Protein AF-A0A3E0NVJ1-F1 (afdb_monomer_lite)

Foldseek 3Di:
DDDDDDPDPVPDPPDDPDDPPDPVVVVVVVVVVVVCCVQQVQDDDDDDDDDPDPVRVVVSVVVSVVVSVVVNVVVVVVVVVVVVVVPPPDDDDDD

pLDDT: mean 80.81, std 13.34, range [45.66, 96.12]

Sequence (95 aa):
MPVRKYRDVTEMPDALWFDKGSPELLRALRETWEMVQRTLRPRFPPGVHKHRSIEEAQQLSDAWDRANFEAYQRRQRSASGAVESSREGDDPDES

Secondary structure (DSSP, 8-state):
------SSGGGS----SS-TT-HHHHHHHHHHHHHHHHHT-----SS----SSHHHHHHHHHHHHHHHHHHHHHHHHHHHHHHHHTSS-------

Radius of gyration: 21.95 Å; chains: 1; bounding box: 43×75×34 Å

Structure (mmCIF, N/CA/C/O backbone):
data_AF-A0A3E0NVJ1-F1
#
_entry.id   AF-A0A3E0NVJ1-F1
#
loop_
_atom_site.group_PDB
_atom_site.id
_atom_site.type_symbol
_atom_site.label_atom_id
_atom_site.label_alt_id
_atom_site.label_comp_id
_atom_site.label_asym_id
_atom_site.label_entity_id
_atom_site.label_seq_id
_atom_site.pdbx_PDB_ins_code
_atom_site.Cartn_x
_atom_site.Cartn_y
_atom_site.Cartn_z
_atom_site.occupancy
_atom_site.B_iso_or_equiv
_atom_site.auth_seq_id
_atom_site.auth_comp_id
_atom_site.auth_asym_id
_atom_site.auth_atom_id
_atom_site.pdbx_PDB_model_num
ATOM 1 N N . MET A 1 1 ? 12.035 -12.674 -8.111 1.00 59.19 1 MET A N 1
ATOM 2 C CA . MET A 1 1 ? 12.970 -11.620 -7.657 1.00 59.19 1 MET A CA 1
ATOM 3 C C . MET A 1 1 ? 14.203 -12.274 -7.052 1.00 59.19 1 MET A C 1
ATOM 5 O O . MET A 1 1 ? 14.031 -13.078 -6.141 1.00 59.19 1 MET A O 1
ATOM 9 N N . PRO A 1 2 ? 15.418 -12.000 -7.552 1.00 67.69 2 PRO A N 1
ATOM 10 C CA . PRO A 1 2 ? 16.634 -12.537 -6.954 1.00 67.69 2 PRO A CA 1
ATOM 11 C C . PRO A 1 2 ? 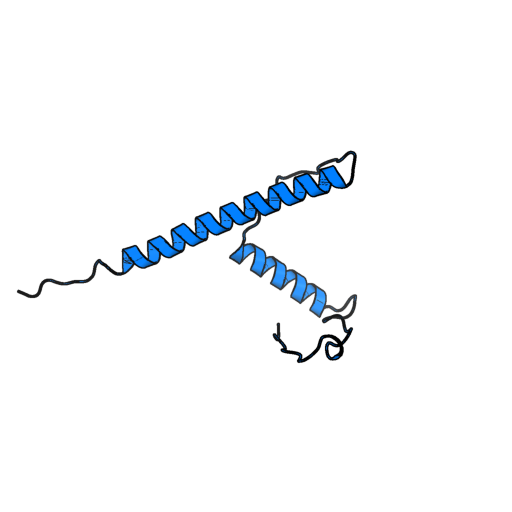16.889 -11.866 -5.600 1.00 67.69 2 PRO A C 1
ATOM 13 O O . PRO A 1 2 ? 17.079 -10.655 -5.529 1.00 67.69 2 PRO A O 1
ATOM 16 N N . VAL A 1 3 ? 16.906 -12.652 -4.526 1.00 70.75 3 VAL A N 1
ATOM 17 C CA . VAL A 1 3 ? 17.355 -12.174 -3.214 1.00 70.75 3 VAL A CA 1
ATOM 18 C C . VAL A 1 3 ? 18.879 -12.215 -3.211 1.00 70.75 3 VAL A C 1
ATOM 20 O O . VAL A 1 3 ? 19.473 -13.285 -3.339 1.00 70.75 3 VAL A O 1
ATOM 23 N N . ARG A 1 4 ? 19.517 -11.048 -3.106 1.00 78.19 4 ARG A N 1
ATOM 24 C CA . ARG A 1 4 ? 20.978 -10.912 -3.065 1.00 78.19 4 ARG A CA 1
ATOM 25 C C . ARG A 1 4 ? 21.409 -10.530 -1.656 1.00 78.19 4 ARG A C 1
ATOM 27 O O . ARG A 1 4 ? 20.795 -9.666 -1.038 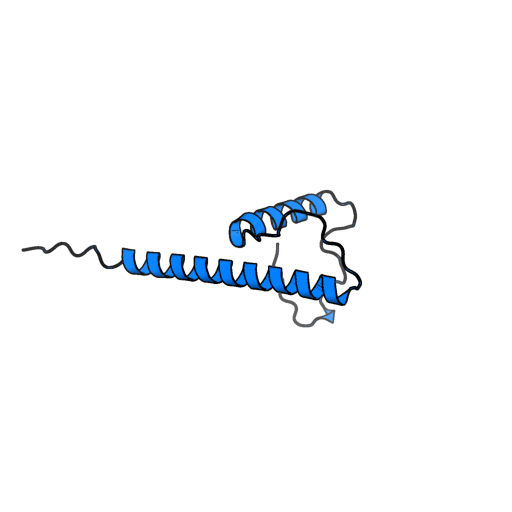1.00 78.19 4 ARG A O 1
ATOM 34 N N . LYS A 1 5 ? 22.454 -11.189 -1.155 1.00 80.56 5 LYS A N 1
ATOM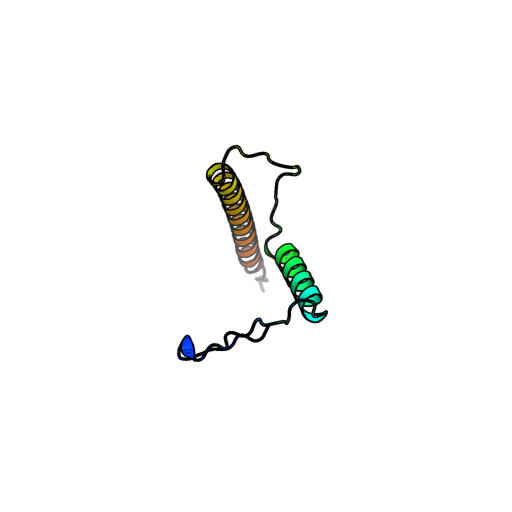 35 C CA . LYS A 1 5 ? 23.104 -10.822 0.106 1.00 80.56 5 LYS A CA 1
ATOM 36 C C . LYS A 1 5 ? 24.288 -9.916 -0.213 1.00 80.56 5 LYS A C 1
ATOM 38 O O . LYS A 1 5 ? 25.169 -10.332 -0.960 1.00 80.56 5 LYS A O 1
ATOM 43 N N . TYR A 1 6 ? 24.291 -8.720 0.359 1.00 83.75 6 TYR A N 1
ATOM 44 C CA . TYR A 1 6 ? 25.417 -7.786 0.328 1.00 83.75 6 TYR A CA 1
ATOM 45 C C . TYR A 1 6 ? 26.089 -7.794 1.699 1.00 83.75 6 TYR A C 1
ATOM 47 O O . TYR A 1 6 ? 25.421 -8.069 2.701 1.00 83.75 6 TYR A O 1
ATOM 55 N N . ARG A 1 7 ? 27.405 -7.574 1.749 1.00 84.62 7 ARG A N 1
ATOM 56 C CA . ARG A 1 7 ? 28.133 -7.549 3.028 1.00 84.62 7 ARG A CA 1
ATOM 57 C C . ARG A 1 7 ? 27.972 -6.208 3.729 1.00 84.62 7 ARG A C 1
ATOM 59 O O . ARG A 1 7 ? 27.971 -6.176 4.955 1.00 84.62 7 ARG A O 1
ATOM 66 N N . ASP A 1 8 ? 27.797 -5.150 2.947 1.00 85.50 8 ASP A N 1
ATOM 67 C CA . ASP A 1 8 ? 27.608 -3.782 3.409 1.00 85.50 8 ASP A CA 1
ATOM 68 C C . ASP A 1 8 ? 26.591 -3.034 2.525 1.00 85.50 8 ASP A C 1
ATOM 70 O O . ASP A 1 8 ? 26.380 -3.388 1.364 1.00 85.50 8 ASP A O 1
ATOM 74 N N . VAL A 1 9 ? 25.943 -2.001 3.073 1.00 77.88 9 VAL A N 1
ATOM 75 C CA . VAL A 1 9 ? 24.943 -1.194 2.349 1.00 77.88 9 VAL A CA 1
ATOM 76 C C . VAL A 1 9 ? 25.580 -0.399 1.206 1.00 77.88 9 VAL A C 1
ATOM 78 O O . VAL A 1 9 ? 24.937 -0.200 0.183 1.00 77.88 9 VAL A O 1
ATOM 81 N N . THR A 1 10 ? 26.849 -0.002 1.321 1.00 81.81 10 THR A N 1
ATOM 82 C CA . THR A 1 10 ? 27.580 0.699 0.248 1.00 81.81 10 THR A CA 1
ATOM 83 C C . THR A 1 10 ? 27.841 -0.178 -0.978 1.00 81.81 10 THR A C 1
ATOM 85 O O . THR A 1 10 ? 28.061 0.341 -2.069 1.00 81.81 10 THR A O 1
ATOM 88 N N . GLU A 1 11 ? 27.774 -1.505 -0.829 1.00 79.75 11 GLU A N 1
ATOM 89 C CA . GLU A 1 11 ? 27.852 -2.454 -1.944 1.00 79.75 11 GLU A CA 1
ATOM 90 C C . GLU A 1 11 ? 26.511 -2.598 -2.680 1.00 79.75 11 GLU A C 1
ATOM 92 O O . GLU A 1 11 ? 26.456 -3.208 -3.753 1.00 79.75 11 GLU A O 1
ATOM 97 N N . MET A 1 12 ? 25.418 -2.078 -2.109 1.00 81.00 12 MET A N 1
ATOM 98 C CA . MET A 1 12 ? 24.120 -2.101 -2.765 1.00 81.00 12 MET A CA 1
ATOM 99 C C . MET A 1 12 ? 24.129 -1.074 -3.899 1.00 81.00 12 MET A C 1
ATOM 101 O O . MET A 1 12 ? 24.333 0.112 -3.646 1.00 81.00 12 MET A O 1
ATOM 105 N N . PRO A 1 13 ? 23.897 -1.489 -5.154 1.00 75.56 13 PRO A N 1
ATOM 106 C CA . PRO A 1 13 ? 23.766 -0.525 -6.231 1.00 75.56 13 PRO A CA 1
ATOM 107 C C . PRO A 1 13 ? 22.562 0.385 -5.952 1.00 75.56 13 PRO A C 1
ATOM 109 O O . PRO A 1 13 ? 21.473 -0.115 -5.674 1.00 75.56 13 PRO A O 1
ATOM 112 N N . ASP A 1 14 ? 22.731 1.697 -6.137 1.00 66.44 14 ASP A N 1
ATOM 113 C CA . ASP A 1 14 ? 21.657 2.715 -6.108 1.00 66.44 14 ASP A CA 1
ATOM 114 C C . ASP A 1 14 ? 20.615 2.535 -7.236 1.00 66.44 14 ASP A C 1
ATOM 116 O O . ASP A 1 14 ? 19.713 3.350 -7.443 1.00 66.44 14 ASP A O 1
ATOM 120 N N . ALA A 1 15 ? 20.743 1.460 -8.013 1.00 64.69 15 ALA A N 1
ATOM 121 C CA . ALA A 1 15 ? 19.908 1.181 -9.157 1.00 64.69 15 ALA A CA 1
ATOM 122 C C . ALA A 1 15 ? 18.517 0.725 -8.709 1.00 64.69 15 ALA A C 1
ATOM 124 O O . ALA A 1 15 ? 18.339 -0.323 -8.077 1.00 64.69 15 ALA A O 1
ATOM 125 N N . LEU A 1 16 ? 17.510 1.487 -9.135 1.00 67.75 16 LEU A N 1
ATOM 126 C CA . LEU A 1 16 ? 16.148 0.987 -9.255 1.00 67.75 16 LEU A CA 1
ATOM 127 C C . LEU A 1 16 ? 16.189 -0.351 -10.005 1.00 67.75 16 LEU A C 1
ATOM 129 O O . LEU A 1 16 ? 16.861 -0.480 -11.025 1.00 67.75 16 LEU A O 1
ATOM 133 N N . TRP A 1 17 ? 15.467 -1.357 -9.510 1.00 73.94 17 TRP A N 1
ATOM 134 C CA . TRP A 1 17 ? 15.438 -2.682 -10.147 1.00 73.94 17 TRP A CA 1
ATOM 135 C C . TRP A 1 17 ? 14.905 -2.647 -11.580 1.00 73.94 17 TRP A C 1
ATOM 137 O O . TRP A 1 17 ? 15.188 -3.551 -12.362 1.00 73.94 17 TRP A O 1
ATOM 147 N N . PHE A 1 18 ? 14.145 -1.602 -11.904 1.00 81.69 18 PHE A N 1
ATOM 148 C CA . PHE A 1 18 ? 13.627 -1.326 -13.228 1.00 81.69 18 PHE A CA 1
ATOM 149 C C . PHE A 1 18 ? 13.687 0.171 -13.507 1.00 81.69 18 PHE A C 1
ATOM 151 O O . PHE A 1 18 ? 13.382 0.988 -12.632 1.00 81.69 18 PHE A O 1
ATOM 158 N N . ASP A 1 19 ? 13.999 0.522 -14.749 1.00 82.81 19 ASP A N 1
ATOM 159 C CA . ASP A 1 19 ? 13.932 1.902 -15.206 1.00 82.81 19 ASP A CA 1
ATOM 160 C C . ASP A 1 19 ? 12.484 2.398 -15.260 1.00 82.81 19 ASP A C 1
ATOM 162 O O . ASP A 1 19 ? 11.535 1.644 -15.525 1.00 82.81 19 ASP A O 1
ATOM 166 N N . LYS A 1 20 ? 12.306 3.705 -15.040 1.00 82.25 20 LYS A N 1
ATOM 167 C CA . LYS A 1 20 ? 11.002 4.360 -15.182 1.00 82.25 20 LYS A CA 1
ATOM 168 C C . LYS A 1 20 ? 10.497 4.188 -16.616 1.00 82.25 20 LYS A C 1
ATOM 170 O O . LYS A 1 20 ? 11.194 4.520 -17.566 1.00 82.25 20 LYS A O 1
ATOM 175 N N . GLY A 1 21 ? 9.266 3.701 -16.760 1.00 84.31 21 GLY A N 1
ATOM 176 C CA . GLY A 1 21 ? 8.639 3.475 -18.067 1.00 84.31 21 GLY A CA 1
ATOM 177 C C . GLY A 1 21 ? 9.018 2.155 -18.743 1.00 84.31 21 GLY A C 1
ATOM 178 O O . GLY A 1 21 ? 8.495 1.871 -19.819 1.00 84.31 21 GLY A O 1
ATOM 179 N N . SER A 1 22 ? 9.866 1.326 -18.123 1.00 88.69 22 SER A N 1
ATOM 180 C CA . SER A 1 22 ? 10.141 -0.017 -18.639 1.00 88.69 22 SER A CA 1
ATOM 181 C C . SER A 1 22 ? 8.878 -0.902 -18.592 1.00 88.69 22 SER A C 1
ATOM 183 O O . SER A 1 22 ? 8.137 -0.886 -17.600 1.00 88.69 22 SER A O 1
ATOM 185 N N . PRO A 1 23 ? 8.595 -1.698 -19.638 1.00 89.31 23 PRO A N 1
ATOM 186 C CA . PRO A 1 23 ? 7.498 -2.668 -19.620 1.00 89.31 23 PRO A CA 1
ATOM 187 C C . PRO A 1 23 ? 7.623 -3.709 -18.497 1.00 89.31 23 PRO A C 1
ATOM 189 O O . PRO A 1 23 ? 6.619 -4.187 -17.964 1.00 89.31 23 PRO A O 1
ATOM 192 N N . GLU A 1 24 ? 8.853 -4.057 -18.122 1.00 89.12 24 GLU A N 1
ATOM 193 C CA . GLU A 1 24 ? 9.182 -5.011 -17.066 1.00 89.12 24 GLU A CA 1
ATOM 194 C C . GLU A 1 24 ? 8.710 -4.518 -15.696 1.00 89.12 24 GLU A C 1
ATOM 196 O O . GLU A 1 24 ? 8.179 -5.312 -14.919 1.00 89.12 24 GLU A O 1
ATOM 201 N N . LEU A 1 25 ? 8.799 -3.208 -15.430 1.00 88.38 25 LEU A N 1
ATOM 202 C CA . LEU A 1 25 ? 8.274 -2.600 -14.207 1.00 88.38 25 LEU A CA 1
ATOM 203 C C . LEU A 1 25 ? 6.766 -2.837 -14.063 1.00 88.38 25 LEU A C 1
ATOM 205 O O . LEU A 1 25 ? 6.298 -3.240 -12.999 1.00 88.38 25 LEU A O 1
ATOM 209 N N . LEU A 1 26 ? 5.997 -2.622 -15.135 1.00 88.38 26 LEU A N 1
ATOM 210 C CA . LEU A 1 26 ? 4.544 -2.822 -15.111 1.00 88.38 26 LEU A CA 1
ATOM 211 C C . LEU A 1 26 ? 4.179 -4.293 -14.876 1.00 88.38 2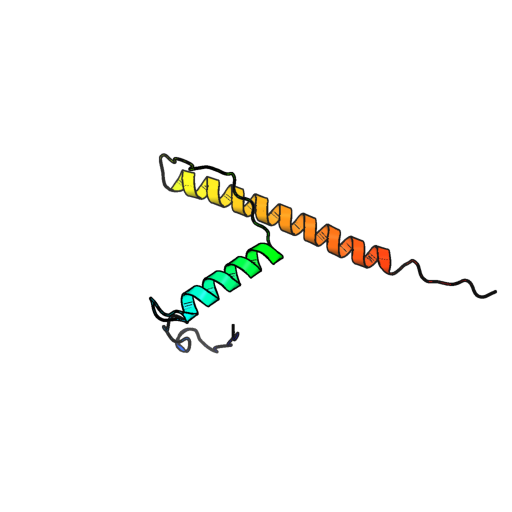6 LEU A C 1
ATOM 213 O O . LEU A 1 26 ? 3.238 -4.587 -14.135 1.00 88.38 26 LEU A O 1
ATOM 217 N N . ARG A 1 27 ? 4.945 -5.222 -15.461 1.00 90.44 27 ARG A N 1
ATOM 218 C CA . ARG A 1 27 ? 4.774 -6.665 -15.225 1.00 90.44 27 ARG A CA 1
ATOM 219 C C . ARG A 1 27 ? 5.073 -7.027 -13.773 1.00 90.44 27 ARG A C 1
ATOM 221 O O . ARG A 1 27 ? 4.248 -7.679 -13.141 1.00 90.44 27 ARG A O 1
ATOM 228 N N . ALA A 1 28 ? 6.185 -6.541 -13.225 1.00 89.69 28 ALA A N 1
ATOM 229 C CA . ALA A 1 28 ? 6.566 -6.790 -11.839 1.00 89.69 28 ALA A CA 1
ATOM 230 C C . ALA A 1 28 ? 5.540 -6.223 -10.842 1.00 89.69 28 ALA A C 1
ATOM 232 O O . ALA A 1 28 ? 5.184 -6.899 -9.874 1.00 89.69 28 ALA A O 1
ATOM 233 N N . LEU A 1 29 ? 5.011 -5.019 -11.092 1.00 89.31 29 LEU A N 1
ATOM 234 C CA . LEU A 1 29 ? 3.940 -4.426 -10.283 1.00 89.31 29 LEU A CA 1
ATOM 235 C C . LEU A 1 29 ? 2.677 -5.291 -10.302 1.00 89.31 29 LEU A C 1
ATOM 237 O O . LEU A 1 29 ? 2.115 -5.584 -9.245 1.00 89.31 29 LEU A O 1
ATOM 241 N N . ARG A 1 30 ? 2.257 -5.747 -11.488 1.00 92.06 30 ARG A N 1
ATOM 242 C CA . ARG A 1 30 ? 1.102 -6.640 -11.630 1.00 92.06 30 ARG A CA 1
ATOM 243 C C . ARG A 1 30 ? 1.311 -7.956 -10.880 1.00 92.06 30 ARG A C 1
ATOM 245 O O . ARG A 1 30 ? 0.433 -8.356 -10.120 1.00 92.06 30 ARG A O 1
ATOM 252 N N . GLU A 1 31 ? 2.447 -8.622 -11.073 1.00 92.06 31 GLU A N 1
ATOM 253 C CA . GLU A 1 31 ? 2.760 -9.891 -10.400 1.00 92.06 31 GLU A CA 1
ATOM 254 C C . GLU A 1 31 ? 2.796 -9.735 -8.878 1.00 92.06 31 GLU A C 1
ATOM 256 O O . GLU A 1 31 ? 2.257 -10.571 -8.150 1.00 92.06 31 GLU A O 1
ATOM 261 N N . THR A 1 32 ? 3.367 -8.631 -8.395 1.00 90.12 32 THR A N 1
ATOM 262 C CA . THR A 1 32 ? 3.385 -8.296 -6.968 1.00 90.12 32 THR A CA 1
ATOM 263 C C . THR A 1 32 ? 1.965 -8.127 -6.436 1.00 90.12 32 THR A C 1
ATOM 265 O O . THR A 1 32 ? 1.627 -8.692 -5.395 1.00 90.12 32 THR A O 1
ATOM 268 N N . TRP A 1 33 ? 1.102 -7.417 -7.166 1.00 87.88 33 TRP A N 1
ATOM 269 C CA . TRP A 1 33 ? -0.291 -7.241 -6.763 1.00 87.88 33 TRP A CA 1
ATOM 270 C C . TRP A 1 33 ? -1.062 -8.564 -6.750 1.00 87.88 33 TRP A C 1
ATOM 272 O O . TRP A 1 33 ? -1.760 -8.869 -5.786 1.00 87.88 33 TRP A O 1
ATOM 282 N N . GLU A 1 34 ? -0.892 -9.402 -7.775 1.00 91.00 34 GLU A N 1
ATOM 283 C CA . GLU A 1 34 ? -1.493 -10.738 -7.808 1.00 91.00 34 GLU A CA 1
ATOM 284 C C . GLU A 1 34 ? -1.025 -11.610 -6.639 1.00 91.00 34 GLU A C 1
ATOM 286 O O . GLU A 1 34 ? -1.833 -12.313 -6.029 1.00 91.00 34 GLU A O 1
ATOM 291 N N . MET A 1 35 ? 0.264 -11.554 -6.297 1.00 88.69 35 MET A N 1
ATOM 292 C CA . MET A 1 35 ? 0.808 -12.261 -5.142 1.00 88.69 35 MET A CA 1
ATOM 293 C C . MET A 1 35 ? 0.137 -11.791 -3.849 1.00 88.69 35 MET A C 1
ATOM 295 O O . MET A 1 35 ? -0.351 -12.628 -3.093 1.00 88.69 35 MET A O 1
ATOM 299 N N . VAL A 1 36 ? 0.045 -10.479 -3.618 1.00 87.44 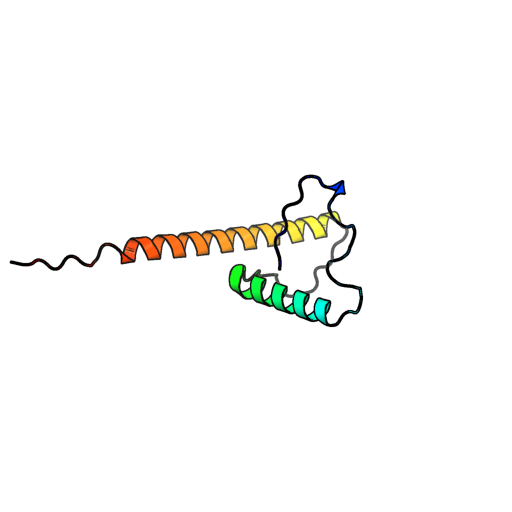36 VAL A N 1
ATOM 300 C CA . VAL A 1 36 ? -0.620 -9.899 -2.437 1.00 87.44 36 VAL A CA 1
ATOM 301 C C . VAL A 1 36 ? -2.092 -10.316 -2.364 1.00 87.44 36 VAL A C 1
ATOM 303 O O . VAL A 1 36 ? -2.586 -10.689 -1.297 1.00 87.44 36 VAL A O 1
ATOM 306 N N . GLN A 1 37 ? -2.794 -10.335 -3.496 1.00 86.38 37 GLN A N 1
ATOM 307 C CA . GLN A 1 37 ? -4.179 -10.801 -3.559 1.00 86.38 37 GLN A CA 1
ATOM 308 C C . GLN A 1 37 ? -4.308 -12.299 -3.258 1.00 86.38 37 GLN A C 1
ATOM 310 O O . GLN A 1 37 ? -5.315 -12.729 -2.702 1.00 86.38 37 GLN A O 1
ATOM 315 N N . ARG A 1 38 ? -3.308 -13.123 -3.581 1.00 84.88 38 ARG A N 1
ATOM 316 C CA . ARG A 1 38 ? -3.308 -14.546 -3.208 1.00 84.88 38 ARG A CA 1
ATOM 317 C C . ARG A 1 38 ? -2.986 -14.742 -1.726 1.00 84.88 38 ARG A C 1
ATOM 319 O O . ARG A 1 38 ? -3.620 -15.578 -1.084 1.00 84.88 38 ARG A O 1
ATOM 326 N N . THR A 1 39 ? -2.041 -13.975 -1.182 1.00 82.12 39 THR A N 1
ATOM 327 C CA . THR A 1 39 ? -1.474 -14.212 0.153 1.00 82.12 39 THR A CA 1
ATOM 328 C C . THR A 1 39 ? -2.138 -13.424 1.265 1.00 82.12 39 THR A C 1
ATOM 330 O O . THR A 1 39 ? -2.362 -13.991 2.321 1.00 82.12 39 THR A O 1
ATOM 333 N N . LEU A 1 40 ? -2.474 -12.151 1.090 1.00 81.00 40 LEU A N 1
ATOM 334 C CA . LEU A 1 40 ? -3.041 -11.321 2.156 1.00 81.00 40 LEU A CA 1
ATOM 335 C C . LEU A 1 40 ? -4.543 -11.114 1.960 1.00 81.00 40 LEU A C 1
ATOM 337 O O . LEU A 1 40 ? -5.289 -11.246 2.928 1.00 81.00 40 LEU A O 1
ATOM 341 N N . ARG A 1 41 ? -5.001 -10.915 0.714 1.00 82.25 41 ARG A N 1
ATOM 342 C CA . ARG A 1 41 ? -6.375 -10.461 0.400 1.00 82.25 41 ARG A CA 1
ATOM 343 C C . ARG A 1 41 ? -6.765 -9.241 1.250 1.00 82.25 41 ARG A C 1
ATOM 345 O O . ARG A 1 41 ? -7.749 -9.324 1.994 1.00 82.25 41 ARG A O 1
ATOM 352 N N . PRO A 1 42 ? -5.985 -8.145 1.194 1.00 81.00 42 PRO A N 1
ATOM 353 C CA . PRO A 1 42 ? -6.289 -6.957 1.971 1.00 81.00 42 PRO A CA 1
ATOM 354 C C . PRO A 1 42 ? -7.685 -6.443 1.609 1.00 81.00 42 PRO A C 1
ATOM 356 O O . PRO A 1 42 ? -8.085 -6.418 0.443 1.00 81.00 42 PRO A O 1
ATOM 359 N N . ARG A 1 43 ? -8.449 -6.074 2.631 1.00 83.00 43 ARG A N 1
ATOM 360 C CA . ARG A 1 43 ? -9.750 -5.436 2.499 1.00 83.00 43 ARG A CA 1
ATOM 361 C C . ARG A 1 43 ? -9.592 -3.975 2.865 1.00 83.00 43 ARG A C 1
ATOM 363 O O . ARG A 1 43 ? -9.116 -3.647 3.949 1.00 83.00 43 ARG A O 1
ATOM 370 N N . PHE A 1 44 ? -10.039 -3.126 1.958 1.00 84.69 44 PHE A N 1
ATOM 371 C CA . PHE A 1 44 ? -10.183 -1.701 2.185 1.00 84.69 44 PHE A CA 1
ATOM 372 C C . PHE A 1 44 ? -11.669 -1.367 2.040 1.00 84.69 44 PHE A C 1
ATOM 374 O O . PHE A 1 44 ? -12.320 -1.920 1.143 1.00 84.69 44 PHE A O 1
ATOM 381 N N . PRO A 1 45 ? -12.240 -0.531 2.921 1.00 85.94 45 PRO A N 1
ATOM 382 C CA . PRO A 1 45 ? -13.600 -0.051 2.745 1.00 85.94 45 PRO A CA 1
ATOM 383 C C . PRO A 1 45 ? -13.750 0.639 1.380 1.00 85.94 45 PRO A C 1
ATOM 385 O O . PRO A 1 45 ? -12.842 1.354 0.955 1.00 85.94 45 PRO A O 1
ATOM 388 N N . PRO A 1 46 ? -14.866 0.429 0.667 1.00 87.69 46 PRO A N 1
ATOM 389 C CA . PRO A 1 46 ? -15.105 1.123 -0.588 1.00 87.69 46 PRO A CA 1
ATOM 390 C C . PRO A 1 46 ? -15.382 2.612 -0.342 1.00 87.69 46 PRO A C 1
ATOM 392 O O . PRO A 1 46 ? -16.065 2.973 0.616 1.00 87.69 46 PRO A O 1
ATOM 395 N N . GLY A 1 47 ? -14.931 3.462 -1.266 1.00 90.31 47 GLY A N 1
ATOM 396 C CA . GLY A 1 47 ? -15.236 4.894 -1.279 1.00 90.31 47 GLY A CA 1
ATOM 397 C C . GLY A 1 47 ? -14.001 5.792 -1.224 1.00 90.31 47 GLY A C 1
ATOM 398 O O . GLY A 1 47 ? -12.869 5.332 -1.111 1.00 90.31 47 GLY A O 1
ATOM 399 N N . VAL A 1 48 ? -14.237 7.101 -1.343 1.00 89.88 48 VAL A N 1
ATOM 400 C CA . VAL A 1 48 ? -13.206 8.131 -1.165 1.00 89.88 48 VAL A CA 1
ATOM 401 C C . VAL A 1 48 ? -13.355 8.717 0.232 1.00 89.88 48 VAL A C 1
ATOM 403 O O . VAL A 1 48 ? -14.390 9.303 0.556 1.00 89.88 48 VAL A O 1
ATOM 406 N N . HIS A 1 49 ? -12.315 8.580 1.049 1.00 88.38 49 HIS A N 1
ATOM 407 C CA . HIS A 1 49 ? -12.286 9.091 2.414 1.00 88.38 49 HIS A CA 1
ATOM 408 C C . HIS A 1 49 ? -11.659 10.489 2.418 1.00 88.38 49 HIS A C 1
ATOM 410 O O . HIS A 1 49 ? -10.507 10.670 2.028 1.00 88.38 49 HIS A O 1
ATOM 416 N N . LYS A 1 50 ? -12.449 11.503 2.791 1.00 91.75 50 LYS A N 1
ATOM 417 C CA . LYS A 1 50 ? -11.949 12.873 2.949 1.00 91.75 50 LYS A CA 1
ATOM 418 C C . LYS A 1 50 ? -11.377 13.040 4.348 1.00 91.75 50 LYS A C 1
ATOM 420 O O . LYS A 1 50 ? -12.055 12.720 5.319 1.00 91.75 50 LYS A O 1
ATOM 425 N N . HIS A 1 51 ? -10.186 13.617 4.420 1.00 92.94 51 HIS A N 1
ATOM 426 C CA . HIS A 1 51 ? -9.487 13.899 5.666 1.00 92.94 51 HIS A CA 1
ATOM 427 C C . HIS A 1 51 ? -9.226 15.393 5.794 1.00 92.94 51 HIS A C 1
ATOM 429 O O . HIS A 1 51 ? -9.017 16.085 4.795 1.00 92.94 51 HIS A O 1
ATOM 435 N N . ARG A 1 52 ? -9.267 15.892 7.028 1.00 92.56 52 ARG A N 1
ATOM 436 C CA . ARG A 1 52 ? -8.970 17.292 7.352 1.00 92.56 52 ARG A CA 1
ATOM 437 C C . ARG A 1 52 ? -7.476 17.525 7.556 1.00 92.56 52 ARG A C 1
ATOM 439 O O . ARG A 1 52 ? -7.038 18.668 7.467 1.00 92.56 52 ARG A O 1
ATOM 446 N N . SER A 1 53 ? -6.712 16.464 7.812 1.00 96.06 53 SER A N 1
ATOM 447 C CA . SER A 1 53 ? -5.257 16.504 7.955 1.00 96.06 53 SER A CA 1
ATOM 448 C C . SER A 1 53 ? -4.599 15.202 7.484 1.00 96.06 53 SER A C 1
ATOM 450 O O . SER A 1 53 ? -5.274 14.207 7.207 1.00 96.06 53 SER A O 1
ATOM 452 N N . ILE A 1 54 ? -3.270 15.215 7.375 1.00 94.75 54 ILE A N 1
ATOM 453 C CA . ILE A 1 54 ? -2.478 14.047 6.964 1.00 94.75 54 ILE A CA 1
ATOM 454 C C . ILE A 1 54 ? -2.491 12.978 8.064 1.00 94.75 54 ILE A C 1
ATOM 456 O O . ILE A 1 54 ? -2.585 11.790 7.771 1.00 94.75 54 ILE A O 1
ATOM 460 N N . GLU A 1 55 ? -2.459 13.397 9.326 1.00 96.12 55 GLU A N 1
ATOM 461 C CA . GLU A 1 55 ? -2.469 12.516 10.494 1.00 96.12 55 GLU A CA 1
ATOM 462 C C . GLU A 1 55 ? -3.762 11.696 10.555 1.00 96.12 55 GLU A C 1
ATOM 464 O O . GLU A 1 55 ? -3.729 10.510 10.866 1.00 96.12 55 GLU A O 1
ATOM 469 N N . GLU A 1 56 ? -4.903 12.295 10.205 1.00 92.81 56 GLU A N 1
ATOM 470 C CA . GLU A 1 56 ? -6.185 11.585 10.133 1.00 92.81 56 GLU A CA 1
ATOM 471 C C . GLU A 1 56 ? -6.178 10.509 9.030 1.00 92.81 56 GLU A C 1
ATOM 473 O O . GLU A 1 56 ? -6.682 9.402 9.229 1.00 92.81 56 GLU A O 1
ATOM 478 N N . ALA A 1 57 ? -5.559 10.802 7.881 1.00 91.62 57 ALA A N 1
ATOM 479 C CA . ALA A 1 57 ? -5.402 9.835 6.794 1.00 91.62 57 ALA A CA 1
ATOM 480 C C . ALA A 1 57 ? -4.465 8.677 7.184 1.00 91.62 57 ALA A C 1
ATOM 482 O O . ALA A 1 57 ? -4.729 7.518 6.852 1.00 91.62 57 ALA A O 1
ATOM 483 N N . GLN A 1 58 ? -3.391 8.978 7.920 1.00 94.44 58 GLN A N 1
ATOM 484 C CA . GLN A 1 58 ? -2.464 7.975 8.449 1.00 94.44 58 GLN A CA 1
ATOM 485 C C . GLN A 1 58 ? -3.152 7.073 9.473 1.00 94.44 58 GLN A C 1
ATOM 487 O O . GLN A 1 58 ? -3.105 5.858 9.327 1.00 94.44 58 GLN A O 1
ATOM 492 N N . GLN A 1 59 ? -3.894 7.641 10.429 1.00 94.31 59 GLN A N 1
ATOM 493 C CA . GLN A 1 59 ? -4.641 6.862 11.423 1.00 94.31 59 GLN A CA 1
ATOM 494 C C . GLN A 1 59 ? -5.646 5.900 10.780 1.00 94.31 59 GLN A C 1
ATOM 496 O O . GLN A 1 59 ? -5.786 4.758 11.228 1.00 94.31 59 GLN A O 1
ATOM 501 N N . LEU A 1 60 ? -6.344 6.341 9.727 1.00 93.00 60 LEU A N 1
ATOM 502 C CA . LEU A 1 60 ? -7.262 5.475 8.990 1.00 93.00 60 LEU A CA 1
ATOM 503 C C . LEU A 1 60 ? -6.512 4.346 8.269 1.00 93.00 60 LEU A C 1
ATOM 505 O O . LEU A 1 60 ? -6.946 3.194 8.321 1.00 93.00 60 LEU A O 1
ATOM 509 N N . SER A 1 61 ? -5.378 4.665 7.645 1.00 90.75 61 SER A N 1
ATOM 510 C CA . SER A 1 61 ? -4.524 3.680 6.972 1.00 90.75 61 SER A CA 1
ATOM 511 C C . SER A 1 61 ? -4.002 2.628 7.960 1.00 90.75 61 SER A C 1
ATOM 513 O O . SER A 1 61 ? -4.190 1.432 7.741 1.00 90.75 61 SER A O 1
ATOM 515 N N . ASP A 1 62 ? -3.483 3.059 9.113 1.00 93.88 62 ASP A N 1
ATOM 516 C CA . ASP A 1 62 ? -2.986 2.180 10.180 1.00 93.88 62 ASP A CA 1
ATOM 517 C C . ASP A 1 62 ? -4.086 1.265 10.740 1.00 93.88 62 ASP A C 1
ATOM 519 O O . ASP A 1 62 ? -3.851 0.106 11.105 1.00 93.88 62 ASP A O 1
ATOM 523 N N . ALA A 1 63 ? -5.318 1.774 10.838 1.00 93.19 63 ALA A N 1
ATOM 524 C CA . ALA A 1 63 ? -6.464 0.979 11.262 1.00 93.19 63 ALA A CA 1
ATOM 525 C C . ALA A 1 63 ? -6.768 -0.150 10.264 1.00 93.19 63 ALA A C 1
ATOM 527 O O . ALA A 1 63 ? -7.036 -1.282 10.681 1.00 93.19 63 ALA A O 1
ATOM 528 N N . TRP A 1 64 ? -6.692 0.126 8.961 1.00 92.69 64 TRP A N 1
ATOM 529 C CA . TRP A 1 64 ? -6.895 -0.885 7.922 1.00 92.69 64 TRP A CA 1
ATOM 530 C C . TRP A 1 64 ? -5.773 -1.915 7.882 1.00 92.69 64 TRP A C 1
ATOM 532 O O . TRP A 1 64 ? -6.053 -3.112 7.779 1.00 92.69 64 TRP A O 1
ATOM 542 N N . ASP A 1 65 ? -4.525 -1.479 8.021 1.00 91.12 65 ASP A N 1
ATOM 543 C CA . ASP A 1 65 ? -3.370 -2.375 8.035 1.00 91.12 65 ASP A CA 1
ATOM 544 C C . ASP A 1 65 ? -3.451 -3.368 9.194 1.00 91.12 65 ASP A C 1
ATOM 546 O O . ASP A 1 65 ? -3.322 -4.581 8.997 1.00 91.12 65 ASP A O 1
ATOM 550 N N . ARG A 1 66 ? -3.789 -2.883 10.393 1.00 93.06 66 ARG A N 1
ATOM 551 C CA . ARG A 1 66 ? -4.015 -3.733 11.567 1.00 93.06 66 ARG A CA 1
ATOM 552 C C . ARG A 1 66 ? -5.165 -4.717 11.360 1.00 93.06 66 ARG A C 1
ATOM 554 O O . ARG A 1 66 ? -4.989 -5.909 11.607 1.00 93.06 66 ARG A O 1
ATOM 561 N N . ALA A 1 67 ? -6.310 -4.261 10.849 1.00 91.31 67 ALA A N 1
ATOM 562 C CA . ALA A 1 67 ? -7.453 -5.138 10.587 1.00 91.31 67 ALA A CA 1
ATOM 563 C C . ALA A 1 67 ? -7.115 -6.249 9.571 1.00 91.31 67 ALA A C 1
ATOM 565 O O . ALA A 1 67 ? -7.507 -7.409 9.745 1.00 91.31 67 ALA A O 1
ATOM 566 N N . ASN A 1 68 ? -6.351 -5.913 8.529 1.00 90.69 68 ASN A N 1
ATOM 567 C CA . ASN A 1 68 ? -5.878 -6.866 7.528 1.00 90.69 68 ASN A CA 1
ATOM 568 C C . ASN A 1 68 ? -4.878 -7.867 8.113 1.00 90.69 68 ASN A C 1
ATOM 570 O O . ASN A 1 68 ? -4.983 -9.069 7.850 1.00 90.69 68 ASN A O 1
ATOM 574 N N . PHE A 1 69 ? -3.951 -7.399 8.948 1.00 89.88 69 PHE A N 1
ATOM 575 C CA . PHE A 1 69 ? -2.978 -8.257 9.613 1.00 89.88 69 PHE A CA 1
ATOM 576 C C . PHE A 1 69 ? -3.642 -9.246 10.578 1.00 89.88 69 PHE A C 1
ATOM 578 O O . PHE A 1 69 ? -3.344 -10.441 10.553 1.00 89.88 69 PHE A O 1
ATOM 585 N N . GLU A 1 70 ? -4.615 -8.795 11.369 1.00 91.06 70 GLU A N 1
ATOM 586 C CA . GLU A 1 70 ? -5.397 -9.671 12.244 1.00 91.06 70 GLU A CA 1
ATOM 587 C C . GLU A 1 70 ? -6.181 -10.725 11.452 1.00 91.06 70 GLU A C 1
ATOM 589 O O . GLU A 1 70 ? -6.198 -11.904 11.819 1.00 91.06 70 GLU A O 1
ATOM 594 N N . ALA A 1 71 ? -6.812 -10.332 10.340 1.00 88.62 71 ALA A N 1
ATOM 595 C CA . ALA A 1 71 ? -7.521 -11.261 9.464 1.00 88.62 71 ALA A CA 1
ATOM 596 C C . ALA A 1 71 ? -6.578 -12.318 8.863 1.00 88.62 71 ALA A C 1
ATOM 598 O O . ALA A 1 71 ? -6.928 -13.502 8.816 1.00 88.62 71 ALA A O 1
ATOM 599 N N . TYR A 1 72 ? -5.375 -11.907 8.456 1.00 87.88 72 TYR A N 1
ATOM 600 C CA . TYR A 1 72 ? -4.327 -12.807 7.985 1.00 87.88 72 TYR A CA 1
ATOM 601 C C . TYR A 1 72 ? -3.908 -13.809 9.069 1.00 87.88 72 TYR A C 1
ATOM 603 O O . TYR A 1 72 ? -3.922 -15.017 8.820 1.00 87.88 72 TYR A O 1
ATOM 611 N N . GLN A 1 73 ? -3.608 -13.336 10.284 1.00 88.88 73 GLN A N 1
ATOM 612 C CA . GLN A 1 73 ? -3.226 -14.201 11.405 1.00 88.88 73 GLN A CA 1
ATOM 613 C C . GLN A 1 73 ? -4.324 -15.198 11.780 1.00 88.88 73 GLN A C 1
ATOM 615 O O . GLN A 1 73 ? -4.030 -16.3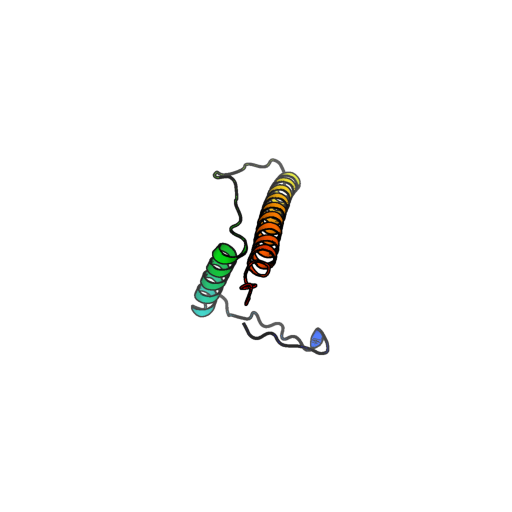55 12.081 1.00 88.88 73 GLN A O 1
ATOM 620 N N . ARG A 1 74 ? -5.596 -14.772 11.770 1.00 89.06 74 ARG A N 1
ATOM 621 C CA . ARG A 1 74 ? -6.733 -15.677 12.006 1.00 89.06 74 ARG A CA 1
ATOM 622 C C . ARG A 1 74 ? -6.751 -16.809 10.981 1.00 89.06 74 ARG A C 1
ATOM 624 O O . ARG A 1 74 ? -6.831 -17.967 11.372 1.00 89.06 74 ARG A O 1
ATOM 631 N N . ARG A 1 75 ? -6.596 -16.493 9.692 1.00 85.75 75 ARG A N 1
ATOM 632 C CA . ARG A 1 75 ? -6.578 -17.506 8.626 1.00 85.75 75 ARG A CA 1
ATOM 633 C C . ARG A 1 75 ? -5.381 -18.452 8.737 1.00 85.75 75 ARG A C 1
ATOM 635 O O . ARG A 1 75 ? -5.553 -19.646 8.531 1.00 85.75 75 ARG A O 1
ATOM 642 N N . GLN A 1 76 ? -4.197 -17.934 9.072 1.00 85.12 76 GLN A N 1
ATOM 643 C CA . GLN A 1 76 ? -3.004 -18.761 9.284 1.00 85.12 76 GLN A CA 1
ATOM 644 C C . GLN A 1 76 ? -3.196 -19.742 10.447 1.00 85.12 76 GLN A C 1
ATOM 646 O O . GLN A 1 76 ? -2.937 -20.927 10.283 1.00 85.12 76 GLN A O 1
ATOM 651 N N . ARG A 1 77 ? -3.740 -19.290 11.587 1.00 86.06 77 ARG A N 1
ATOM 652 C CA . ARG A 1 77 ? -4.037 -20.180 12.725 1.00 86.06 77 ARG A CA 1
ATOM 653 C C . ARG A 1 77 ? -5.033 -21.284 12.369 1.00 86.06 77 ARG A C 1
ATOM 655 O O . ARG A 1 77 ? -4.802 -22.436 12.715 1.00 86.06 77 ARG A O 1
ATOM 662 N N . SER A 1 78 ? -6.103 -20.952 11.647 1.00 82.62 78 SER A N 1
ATOM 663 C CA . SER A 1 78 ? -7.073 -21.950 11.176 1.00 82.62 78 SER A CA 1
ATOM 664 C C . SER A 1 78 ? -6.467 -22.951 10.189 1.00 82.62 78 SER A C 1
ATOM 666 O O . SER A 1 78 ? -6.825 -24.122 10.223 1.00 82.62 78 SER A O 1
ATOM 668 N N . ALA A 1 79 ? -5.545 -22.512 9.327 1.00 78.69 79 ALA A N 1
ATOM 669 C CA . ALA A 1 79 ? -4.852 -23.392 8.392 1.00 78.69 79 ALA A CA 1
ATOM 670 C C . ALA A 1 79 ? -3.881 -24.345 9.108 1.00 78.69 79 ALA A C 1
ATOM 672 O O . ALA A 1 79 ? -3.877 -25.532 8.803 1.00 78.69 79 ALA A O 1
ATOM 673 N N . SER A 1 80 ? -3.113 -23.860 10.090 1.00 72.94 80 SER A N 1
ATOM 674 C CA . SER A 1 80 ? -2.203 -24.709 10.872 1.00 72.94 80 SER A CA 1
ATOM 675 C C . SER A 1 80 ? -2.950 -25.743 11.721 1.00 72.94 80 SER A C 1
ATOM 677 O O . SER A 1 80 ? -2.571 -26.909 11.711 1.00 72.94 80 SER A O 1
ATOM 679 N N . GLY A 1 81 ? -4.060 -25.362 12.369 1.00 64.62 81 GLY A N 1
ATOM 680 C CA . GLY A 1 81 ? -4.865 -26.300 13.167 1.00 64.62 81 GLY A CA 1
ATOM 681 C C . GLY A 1 81 ? -5.578 -27.382 12.339 1.00 64.62 81 GLY A C 1
ATOM 682 O O . GLY A 1 81 ? -5.773 -28.497 12.814 1.00 64.62 81 GLY A O 1
ATOM 683 N N . ALA A 1 82 ? -5.924 -27.095 11.079 1.00 58.97 82 ALA A N 1
ATOM 684 C CA . ALA A 1 82 ? -6.504 -28.087 10.167 1.00 58.97 82 ALA A CA 1
ATOM 685 C C . ALA A 1 82 ? -5.479 -29.134 9.684 1.00 58.97 82 ALA A C 1
ATOM 687 O O . ALA A 1 82 ? -5.845 -30.274 9.391 1.00 58.97 82 ALA A O 1
ATOM 688 N N . VAL A 1 83 ? -4.195 -28.761 9.616 1.00 58.12 83 VAL A N 1
ATOM 689 C CA . VAL A 1 83 ? -3.099 -29.662 9.221 1.00 58.12 83 VAL A CA 1
ATOM 690 C C . VAL A 1 83 ? -2.747 -30.646 10.342 1.00 58.12 83 VAL A C 1
ATOM 692 O O . VAL A 1 83 ? -2.410 -31.789 10.044 1.00 58.12 83 VAL A O 1
ATOM 695 N N . GLU A 1 84 ? -2.873 -30.249 11.612 1.00 54.16 84 GLU A N 1
ATOM 696 C CA . GLU A 1 84 ? -2.665 -31.149 12.760 1.00 54.16 84 GLU A CA 1
ATOM 697 C C . GLU A 1 84 ? -3.831 -32.136 12.936 1.00 54.16 84 GLU A C 1
ATOM 699 O O . GLU A 1 84 ? -3.598 -33.334 13.058 1.00 54.16 84 GLU A O 1
ATOM 704 N N . SER A 1 85 ? -5.086 -31.687 12.803 1.00 52.72 85 SER A N 1
ATOM 705 C CA . SER A 1 85 ? -6.270 -32.562 12.918 1.00 52.72 85 SER A CA 1
ATOM 706 C C . SER A 1 85 ? -6.376 -33.639 11.829 1.00 52.72 85 SER A C 1
ATOM 708 O O . SER A 1 85 ? -7.128 -34.595 12.000 1.00 52.72 85 SER A O 1
ATOM 710 N N . SER A 1 86 ? -5.666 -33.494 10.707 1.00 53.88 86 SER A N 1
ATOM 711 C CA . SER A 1 86 ? -5.696 -34.468 9.605 1.00 53.88 86 SER A CA 1
ATOM 712 C C . SER A 1 86 ? -4.656 -35.586 9.757 1.00 53.88 86 SER A C 1
ATOM 714 O O . SER A 1 86 ? -4.631 -36.496 8.935 1.00 53.88 86 SER A O 1
ATOM 716 N N . ARG A 1 87 ? -3.771 -35.519 10.765 1.00 52.12 87 ARG A N 1
ATOM 717 C CA . ARG A 1 87 ? -2.664 -36.475 10.950 1.00 52.12 87 ARG A CA 1
ATOM 718 C C . ARG A 1 87 ? -2.937 -37.563 11.994 1.00 52.12 87 ARG A C 1
ATOM 720 O O . ARG A 1 87 ? -2.117 -38.459 12.129 1.00 52.12 87 ARG A O 1
ATOM 727 N N . GLU A 1 88 ? -4.066 -37.492 12.696 1.00 52.09 88 GLU A N 1
ATOM 728 C CA . GLU A 1 88 ? -4.372 -38.324 13.873 1.00 52.09 88 GLU A CA 1
ATOM 729 C C . GLU A 1 88 ? -5.525 -39.322 13.631 1.00 52.09 88 GLU A C 1
ATOM 731 O O . GLU A 1 88 ? -6.178 -39.761 14.570 1.00 52.09 88 GLU A O 1
ATOM 736 N N . GLY A 1 89 ? -5.814 -39.657 12.366 1.00 51.97 89 GLY A N 1
ATOM 737 C CA . GLY A 1 89 ? -6.981 -40.466 11.978 1.00 51.97 89 GLY A CA 1
ATOM 738 C C . GLY A 1 89 ? -6.700 -41.735 11.167 1.00 51.97 89 GLY A C 1
ATOM 739 O O . GLY A 1 89 ? -7.644 -42.268 10.595 1.00 51.97 89 GLY A O 1
ATOM 740 N N . ASP A 1 90 ? -5.454 -42.207 11.087 1.00 50.56 90 ASP A N 1
ATOM 741 C CA . ASP A 1 90 ? -5.083 -43.387 10.286 1.00 50.56 90 ASP A CA 1
ATOM 742 C C . ASP A 1 90 ? -4.275 -44.381 11.145 1.00 50.56 90 ASP A C 1
ATOM 744 O O . ASP A 1 90 ? -3.061 -44.501 11.021 1.00 50.56 90 ASP A O 1
ATOM 748 N N . ASP A 1 91 ? -4.964 -45.052 12.072 1.00 56.19 91 ASP A N 1
ATOM 749 C CA . ASP A 1 91 ? -4.507 -46.310 12.676 1.00 56.19 91 ASP A CA 1
ATOM 750 C C . ASP A 1 91 ? -5.577 -47.371 12.364 1.00 56.19 91 ASP A C 1
ATOM 752 O O . ASP A 1 91 ? -6.656 -47.352 12.970 1.00 56.19 91 ASP A O 1
ATOM 756 N N . PRO A 1 92 ? -5.357 -48.264 11.381 1.00 57.59 92 PRO A N 1
ATOM 757 C CA . PRO A 1 92 ? -6.185 -49.442 11.230 1.00 57.59 92 PRO A CA 1
ATOM 758 C C . PRO A 1 92 ? -5.746 -50.478 12.268 1.00 57.59 92 PRO A C 1
ATOM 760 O O . PRO A 1 92 ? -4.627 -50.984 12.249 1.00 57.59 92 PRO A O 1
ATOM 763 N N . ASP A 1 93 ? -6.670 -50.767 13.176 1.00 53.06 93 ASP A N 1
ATOM 764 C CA . ASP A 1 93 ? -6.668 -51.889 14.110 1.00 53.06 93 ASP A CA 1
ATOM 765 C C . ASP A 1 93 ? -6.520 -53.215 13.328 1.00 53.06 93 ASP A C 1
ATOM 767 O O . ASP A 1 93 ? -7.480 -53.707 12.728 1.00 53.06 93 ASP A O 1
ATOM 771 N N . GLU A 1 94 ? -5.301 -53.763 13.260 1.00 45.66 94 GLU A N 1
ATOM 772 C CA . GLU A 1 94 ? -5.056 -55.139 12.808 1.00 45.66 94 GLU A CA 1
ATOM 773 C C . GLU A 1 94 ? -5.176 -56.090 14.008 1.00 45.66 94 GLU A C 1
ATOM 775 O O . GLU A 1 94 ? -4.316 -56.133 14.892 1.00 45.66 94 GLU A O 1
ATOM 780 N N . SER A 1 95 ? -6.292 -56.828 14.009 1.00 61.38 95 SER A N 1
ATOM 781 C CA . SER A 1 95 ? -6.621 -57.953 14.896 1.00 61.38 95 SER A CA 1
ATOM 782 C C . SER A 1 95 ? -5.826 -59.224 14.596 1.00 61.38 95 SER A C 1
ATOM 784 O O . SER A 1 95 ? -5.533 -59.476 13.406 1.00 61.38 95 SER A O 1
#